Protein AF-A0A976CDZ9-F1 (afdb_monomer_lite)

Sequence (154 aa):
MIILRGMEKLQYKVSNEEAEAFLHYWNIIGYLLGVEELLLPQNRKEAFWLDKCIVERQFKTSEEGKILMKNLMTCLKETMPKEIPDGFLASYLRFLLGNKIANMIKVPSSNWTTNLMTPLPLISWWQDITQNISPETMKKLIEEEVQSLGINHL

pLDDT: mean 81.03, std 17.08, range [34.88, 97.88]

Foldseek 3Di:
DLVVVLCVLVVHDADLVRVQVVLVVVLVVCVVVPNDNVLRDPHPVSVVVSVVVCCVPPQAADPVLLVVVVVVVVVVVVLDDPPDDDQPVLVSCCSSVPPVSSVSNVRDDRPVPDDDDDPDPVVVSVVVVVVCVPVVVVVVVVVVVCVVVVPPDD

Radius of gyration: 18.76 Å; chains: 1; bounding box: 45×51×40 Å

Secondary structure (DSSP, 8-state):
-HHHHHHHHTT----HHHHHHHHHHHHHHHHHTT--GGGS-SSHHHHHHHHHHHHHHH----HHHHHHHHHHHHHHHHHS-TTSPTTHHHHHHHHHHHHHHHHHTTPPP--TTS------THHHHHHHHHHHS-HHHHHHHHHHHHHHTT----

Structure (mmCIF, N/CA/C/O backbone):
data_AF-A0A976CDZ9-F1
#
_entry.id   AF-A0A976CDZ9-F1
#
loop_
_atom_site.group_PDB
_atom_site.id
_atom_site.type_symbol
_atom_site.label_atom_id
_atom_site.label_alt_id
_atom_site.label_comp_id
_atom_site.label_asym_id
_atom_site.label_entity_id
_atom_site.label_seq_id
_atom_site.pdbx_PDB_ins_code
_atom_site.Cartn_x
_atom_site.Cartn_y
_atom_site.Cartn_z
_atom_site.occupancy
_atom_site.B_iso_or_equiv
_atom_site.auth_seq_id
_atom_site.auth_comp_id
_atom_site.auth_asym_id
_atom_site.auth_atom_id
_atom_site.pdbx_PDB_model_num
ATOM 1 N N . MET A 1 1 ? -6.340 -2.395 7.349 1.00 75.69 1 MET A N 1
ATOM 2 C CA . MET A 1 1 ? -5.513 -1.331 6.742 1.00 75.69 1 MET A CA 1
ATOM 3 C C . MET A 1 1 ? -4.260 -1.927 6.106 1.00 75.69 1 MET A C 1
ATOM 5 O O . MET A 1 1 ? -3.689 -2.851 6.682 1.00 75.69 1 MET A O 1
ATOM 9 N N . ILE A 1 2 ? -3.850 -1.437 4.932 1.00 83.50 2 ILE A N 1
ATOM 10 C CA . ILE A 1 2 ? -2.745 -2.013 4.143 1.00 83.50 2 ILE A CA 1
ATOM 11 C C . ILE A 1 2 ? -1.375 -1.912 4.837 1.00 83.50 2 ILE A C 1
ATOM 13 O O . ILE A 1 2 ? -0.607 -2.869 4.788 1.00 83.50 2 ILE A O 1
ATOM 17 N N . ILE A 1 3 ? -1.109 -0.809 5.545 1.00 87.19 3 ILE A N 1
ATOM 18 C CA . ILE A 1 3 ? 0.177 -0.550 6.214 1.00 87.19 3 ILE A CA 1
ATOM 19 C C . ILE A 1 3 ? 0.391 -1.517 7.382 1.00 87.19 3 ILE A C 1
ATOM 21 O O . ILE A 1 3 ? 1.381 -2.240 7.394 1.00 87.19 3 ILE A O 1
ATOM 25 N N . LEU A 1 4 ? -0.579 -1.619 8.299 1.00 87.50 4 LEU A N 1
ATOM 26 C CA . LEU A 1 4 ? -0.512 -2.544 9.440 1.00 87.50 4 LEU A CA 1
ATOM 27 C C . LEU A 1 4 ? -0.313 -4.002 8.991 1.00 87.50 4 LEU A C 1
ATOM 29 O O . LEU A 1 4 ? 0.519 -4.716 9.536 1.00 87.50 4 LEU A O 1
ATOM 33 N N . ARG A 1 5 ? -0.999 -4.425 7.920 1.00 85.38 5 ARG A N 1
ATOM 34 C CA . ARG A 1 5 ? -0.806 -5.760 7.323 1.00 85.38 5 ARG A CA 1
ATOM 35 C C . ARG A 1 5 ? 0.587 -5.936 6.713 1.00 85.38 5 ARG A C 1
ATOM 37 O O . ARG A 1 5 ? 1.121 -7.042 6.707 1.00 85.38 5 ARG A O 1
ATOM 44 N N . GLY A 1 6 ? 1.158 -4.871 6.151 1.00 86.50 6 GLY A N 1
ATOM 45 C CA . GLY A 1 6 ? 2.536 -4.852 5.666 1.00 86.50 6 GLY A CA 1
ATOM 46 C C . GLY A 1 6 ? 3.541 -5.017 6.806 1.00 86.50 6 GLY A C 1
ATOM 47 O O . GLY A 1 6 ? 4.453 -5.829 6.692 1.00 86.50 6 GLY A O 1
ATOM 48 N N . MET A 1 7 ? 3.327 -4.322 7.924 1.00 88.38 7 MET A N 1
ATOM 49 C CA . MET A 1 7 ? 4.148 -4.453 9.132 1.00 88.38 7 MET A CA 1
ATOM 50 C C . MET A 1 7 ? 4.092 -5.874 9.704 1.00 88.38 7 MET A C 1
ATOM 52 O O . MET A 1 7 ? 5.138 -6.467 9.957 1.00 88.38 7 MET A O 1
ATOM 56 N N . GLU A 1 8 ? 2.897 -6.464 9.798 1.00 85.81 8 GLU A N 1
ATOM 57 C CA . GLU A 1 8 ? 2.713 -7.862 10.216 1.00 85.81 8 GLU A CA 1
ATOM 58 C C . GLU A 1 8 ? 3.441 -8.842 9.277 1.00 85.81 8 GLU A C 1
ATOM 60 O O . GLU A 1 8 ? 4.122 -9.758 9.739 1.00 85.81 8 GLU A O 1
ATOM 65 N N . LYS A 1 9 ? 3.360 -8.634 7.951 1.00 81.69 9 LYS A N 1
ATOM 66 C CA . LYS A 1 9 ? 4.116 -9.430 6.963 1.00 81.69 9 LYS A CA 1
ATOM 67 C C . LYS A 1 9 ? 5.628 -9.330 7.160 1.00 81.69 9 LYS A C 1
ATOM 69 O O . LYS A 1 9 ? 6.336 -10.296 6.896 1.00 81.69 9 LYS A O 1
ATOM 74 N N . LEU A 1 10 ? 6.111 -8.175 7.604 1.00 84.75 10 LEU A N 1
AT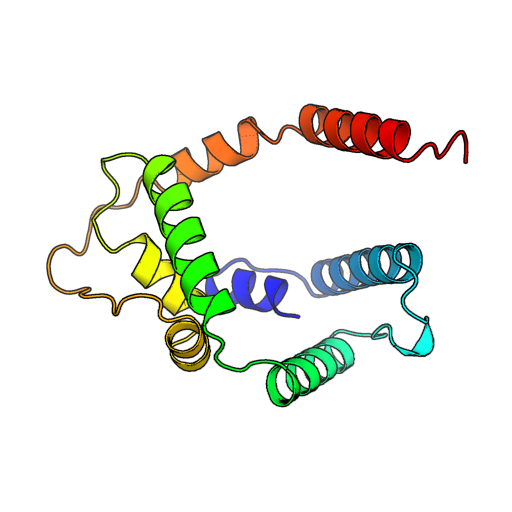OM 75 C CA . LEU A 1 10 ? 7.516 -7.922 7.918 1.00 84.75 10 LEU A CA 1
ATOM 76 C C . LEU A 1 10 ? 7.887 -8.335 9.355 1.00 84.75 10 LEU A C 1
ATOM 78 O O . LEU A 1 10 ? 8.987 -8.038 9.802 1.00 84.75 10 LEU A O 1
ATOM 82 N N . GLN A 1 11 ? 6.996 -9.049 10.054 1.00 85.69 11 GLN A N 1
ATOM 83 C CA . GLN A 1 11 ? 7.187 -9.566 11.414 1.00 85.69 11 GLN A CA 1
ATOM 84 C C . GLN A 1 11 ? 7.317 -8.490 12.505 1.00 85.69 11 GLN A C 1
ATOM 86 O O . GLN A 1 11 ? 7.719 -8.799 13.629 1.00 85.69 11 GLN A O 1
ATOM 91 N N . TYR A 1 12 ? 6.913 -7.249 12.223 1.00 86.69 12 TYR A N 1
ATOM 92 C CA . TYR A 1 12 ? 6.754 -6.237 13.262 1.00 86.69 12 TYR A CA 1
ATOM 93 C C . TYR A 1 12 ? 5.486 -6.520 14.067 1.00 86.69 12 TYR A C 1
ATOM 95 O O . TYR A 1 12 ? 4.412 -6.760 13.511 1.00 86.69 12 TYR A O 1
ATOM 103 N N . LYS A 1 13 ? 5.615 -6.486 15.393 1.00 85.88 13 LYS A N 1
ATOM 104 C CA . LYS A 1 13 ? 4.477 -6.570 16.308 1.00 85.88 13 LYS A CA 1
ATOM 105 C C . LYS A 1 13 ? 3.945 -5.162 16.533 1.00 85.88 13 LYS A C 1
ATOM 107 O O . LYS A 1 13 ? 4.713 -4.293 16.919 1.00 85.88 13 LYS A O 1
ATOM 112 N N . VAL A 1 14 ? 2.653 -4.976 16.297 1.00 87.06 14 VAL A N 1
ATOM 113 C CA . VAL A 1 14 ? 1.928 -3.737 16.591 1.00 87.06 14 VAL A CA 1
ATOM 114 C C . VAL A 1 14 ? 0.856 -4.084 17.614 1.00 87.06 14 VAL A C 1
ATOM 116 O O . VAL A 1 14 ? 0.105 -5.045 17.404 1.00 87.06 14 VAL A O 1
ATOM 119 N N . SER A 1 15 ? 0.813 -3.367 18.734 1.00 91.12 15 SER A N 1
ATOM 120 C CA . SER A 1 15 ? -0.222 -3.580 19.746 1.00 91.12 15 SER A CA 1
ATOM 121 C C . SER A 1 15 ? -1.595 -3.151 19.216 1.00 91.12 15 SER A C 1
ATOM 123 O O . SER A 1 15 ? -1.717 -2.468 18.195 1.00 91.12 15 SER A O 1
ATOM 125 N N . ASN A 1 16 ? -2.666 -3.559 19.898 1.00 90.25 16 ASN A N 1
ATOM 126 C CA . ASN A 1 16 ? -4.000 -3.109 19.507 1.00 90.25 16 ASN A CA 1
ATOM 127 C C . ASN A 1 16 ? -4.147 -1.596 19.699 1.00 90.25 16 ASN A C 1
ATOM 129 O O . ASN A 1 16 ? -4.729 -0.935 18.847 1.00 90.25 16 ASN A O 1
ATOM 133 N N . GLU A 1 17 ? -3.571 -1.055 20.768 1.00 92.31 17 GLU A N 1
ATOM 134 C CA . GLU A 1 17 ? -3.568 0.372 21.085 1.00 92.31 17 GLU A CA 1
ATOM 135 C C . GLU A 1 17 ? -2.825 1.174 20.009 1.00 92.31 17 GLU A C 1
ATOM 137 O O . GLU A 1 17 ? -3.354 2.165 19.513 1.00 92.31 17 GLU A O 1
ATOM 142 N N . GLU A 1 18 ? -1.644 0.714 19.582 1.00 92.06 18 GLU A N 1
ATOM 143 C CA . GLU A 1 18 ? -0.879 1.340 18.496 1.00 92.06 18 GLU A CA 1
ATOM 144 C C . GLU A 1 18 ? -1.643 1.307 17.168 1.00 92.06 18 GLU A C 1
ATOM 146 O O . GLU A 1 18 ? -1.675 2.294 16.433 1.00 92.06 18 GLU A O 1
ATOM 151 N N . ALA A 1 19 ? -2.293 0.183 16.860 1.00 91.38 19 ALA A N 1
ATOM 152 C CA . ALA A 1 19 ? -3.069 0.035 15.636 1.00 91.38 19 ALA A CA 1
ATOM 153 C C . ALA A 1 19 ? -4.312 0.944 15.605 1.00 91.38 19 ALA A C 1
ATOM 155 O O . ALA A 1 19 ? -4.627 1.497 14.548 1.00 91.38 19 ALA A O 1
ATOM 156 N N . GLU A 1 20 ? -5.015 1.100 16.732 1.00 91.88 20 GLU A N 1
ATOM 157 C CA . GLU A 1 20 ? -6.156 2.021 16.850 1.00 91.88 20 GLU A CA 1
ATOM 158 C C . GLU A 1 20 ? -5.698 3.488 16.828 1.00 91.88 20 GLU A C 1
ATOM 160 O O . GLU A 1 20 ? -6.296 4.303 16.126 1.00 91.88 20 GLU A O 1
ATOM 165 N N . ALA A 1 21 ? -4.592 3.827 17.500 1.00 93.25 21 ALA A N 1
ATOM 166 C CA . ALA A 1 21 ? -4.010 5.170 17.442 1.00 93.25 21 ALA A CA 1
ATOM 167 C C . ALA A 1 21 ? -3.582 5.545 16.013 1.00 93.25 21 ALA A C 1
ATOM 169 O O . ALA A 1 21 ? -3.855 6.653 15.548 1.00 93.25 21 ALA A O 1
ATOM 170 N N . PHE A 1 22 ? -2.973 4.605 15.284 1.00 93.31 22 PHE A N 1
ATOM 171 C CA . PHE A 1 22 ? -2.608 4.789 13.880 1.00 93.31 22 PHE A CA 1
ATOM 172 C C . PHE A 1 22 ? -3.835 5.009 12.988 1.00 93.31 22 PHE A C 1
ATOM 174 O O . PHE A 1 22 ? -3.814 5.875 12.114 1.00 93.31 22 PHE A O 1
ATOM 181 N N . LEU A 1 23 ? -4.916 4.252 13.209 1.00 94.56 23 LEU A N 1
ATOM 182 C CA . LEU A 1 23 ? -6.173 4.449 12.486 1.00 94.56 23 LEU A CA 1
ATOM 183 C C . LEU A 1 23 ? -6.764 5.834 12.765 1.00 94.56 23 LEU A C 1
ATOM 185 O O . LEU A 1 23 ? -7.119 6.542 11.825 1.00 94.56 23 LEU A O 1
ATOM 189 N N . HIS A 1 24 ? -6.826 6.231 14.037 1.00 94.69 24 HIS A N 1
ATOM 190 C CA . HIS A 1 24 ? -7.331 7.540 14.436 1.00 94.69 24 HIS A CA 1
ATOM 191 C C . HIS A 1 24 ? -6.534 8.670 13.775 1.00 94.69 24 HIS A C 1
ATOM 193 O O . HIS A 1 24 ? -7.125 9.566 13.178 1.00 94.69 24 HIS A O 1
ATOM 199 N N . TYR A 1 25 ? -5.202 8.582 13.788 1.00 95.62 25 TYR A N 1
ATOM 200 C CA . TYR A 1 25 ? -4.328 9.548 13.121 1.00 95.62 25 TYR A CA 1
ATOM 201 C C . TYR A 1 25 ? -4.660 9.704 11.627 1.00 95.62 25 TYR A C 1
ATOM 203 O O . TYR A 1 25 ? -4.813 10.821 11.132 1.00 95.62 25 TYR A O 1
ATOM 211 N N . TRP A 1 26 ? -4.856 8.592 10.915 1.00 95.38 26 TRP A N 1
ATOM 212 C CA . TRP A 1 26 ? -5.243 8.634 9.503 1.00 95.38 26 TRP A CA 1
ATOM 213 C C . TRP A 1 26 ? -6.663 9.145 9.263 1.00 95.38 26 TRP A C 1
ATOM 215 O O . TRP A 1 26 ? -6.897 9.774 8.232 1.00 95.38 26 TRP A O 1
ATOM 225 N N . ASN A 1 27 ? -7.595 8.932 10.192 1.00 95.81 27 ASN A N 1
ATOM 226 C CA . ASN A 1 27 ? -8.925 9.533 10.104 1.00 95.81 27 ASN A CA 1
ATOM 227 C C . ASN A 1 27 ? -8.854 11.058 10.214 1.00 95.81 27 ASN A C 1
ATOM 229 O O . ASN A 1 27 ? -9.521 11.744 9.445 1.00 95.81 27 ASN A O 1
ATOM 233 N N . ILE A 1 28 ? -8.007 11.592 11.101 1.00 97.00 28 ILE A N 1
ATOM 234 C CA . ILE A 1 28 ? -7.781 13.040 11.193 1.00 97.00 28 ILE A CA 1
ATOM 235 C C . ILE A 1 28 ? -7.200 13.579 9.884 1.00 97.00 28 ILE A C 1
ATOM 237 O O . ILE A 1 28 ? -7.714 14.560 9.354 1.00 97.00 28 ILE A O 1
ATOM 241 N N . ILE A 1 29 ? -6.189 12.915 9.312 1.00 97.00 29 ILE A N 1
ATOM 242 C CA . ILE A 1 29 ? -5.651 13.301 7.996 1.00 97.00 29 ILE A CA 1
ATOM 243 C C . ILE A 1 29 ? -6.753 13.264 6.928 1.00 97.00 29 ILE A C 1
ATOM 245 O O . ILE A 1 29 ? -6.882 14.205 6.152 1.00 97.00 29 ILE A O 1
ATOM 249 N N . GLY A 1 30 ? -7.568 12.208 6.895 1.00 96.06 30 GLY A N 1
ATOM 250 C CA . GLY A 1 30 ? -8.678 12.084 5.950 1.00 96.06 30 GLY A CA 1
ATOM 251 C C . GLY A 1 30 ? -9.685 13.227 6.075 1.00 96.06 30 GLY A C 1
ATOM 252 O O . GLY A 1 30 ? -10.046 13.833 5.069 1.00 96.06 30 GLY A O 1
ATOM 253 N N . TYR A 1 31 ? -10.074 13.568 7.303 1.00 97.44 31 TYR A N 1
ATOM 254 C CA . TYR A 1 31 ? -10.949 14.704 7.585 1.00 97.44 31 TYR A CA 1
ATOM 255 C C . TYR A 1 31 ? -10.346 16.027 7.087 1.00 97.44 31 TYR A C 1
ATOM 257 O O . TYR A 1 31 ? -11.020 16.793 6.402 1.00 97.44 31 TYR A O 1
ATOM 265 N N . LEU A 1 32 ? -9.057 16.269 7.355 1.00 97.75 32 LEU A N 1
ATOM 266 C CA . LEU A 1 32 ? -8.348 17.470 6.890 1.00 97.75 32 LEU A CA 1
ATOM 267 C C . LEU A 1 32 ? -8.240 17.546 5.358 1.00 97.75 32 LEU A C 1
ATOM 269 O O . LEU A 1 32 ? -8.255 18.638 4.798 1.00 97.75 32 LEU A O 1
ATOM 273 N N . LEU A 1 33 ? -8.180 16.401 4.673 1.00 97.88 33 LEU A N 1
ATOM 274 C CA . LEU A 1 33 ? -8.219 16.309 3.209 1.00 97.88 33 LEU A CA 1
ATOM 275 C C . LEU A 1 33 ? -9.642 16.435 2.626 1.00 97.88 33 LEU A C 1
ATOM 277 O O . LEU A 1 33 ? -9.812 16.330 1.411 1.00 97.88 33 LEU A O 1
ATOM 281 N N . GLY A 1 34 ? -10.659 16.660 3.464 1.00 97.12 34 GLY A N 1
ATOM 282 C CA . GLY A 1 34 ? -12.047 16.866 3.045 1.00 97.12 34 GLY A CA 1
ATOM 283 C C . GLY A 1 34 ? -12.854 15.582 2.846 1.00 97.12 34 GLY A C 1
ATOM 284 O O . GLY A 1 34 ? -13.900 15.618 2.199 1.00 97.12 34 GLY A O 1
ATOM 285 N N . VAL A 1 35 ? -12.396 14.443 3.375 1.00 96.75 35 VAL A N 1
ATOM 286 C CA . VAL A 1 35 ? -13.209 13.219 3.401 1.00 96.75 35 VAL A CA 1
ATOM 287 C C . VAL A 1 35 ? -14.359 13.411 4.388 1.00 96.75 35 VAL A C 1
ATOM 289 O O . VAL A 1 35 ? -14.138 13.773 5.542 1.00 96.75 35 VAL A O 1
ATOM 292 N N . GLU A 1 36 ? -15.588 13.144 3.942 1.00 96.69 36 GLU A N 1
ATOM 293 C CA . GLU A 1 36 ? -16.768 13.192 4.807 1.00 96.69 36 GLU A CA 1
ATOM 294 C C . GLU A 1 36 ? -16.600 12.256 6.011 1.00 96.69 36 GLU A C 1
ATOM 296 O O . GLU A 1 36 ? -16.223 11.095 5.857 1.00 96.69 36 GLU A O 1
ATOM 301 N N . GLU A 1 37 ? -16.931 12.738 7.211 1.00 94.19 37 GLU A N 1
ATOM 302 C CA . GLU A 1 37 ? -16.742 11.991 8.463 1.00 94.19 37 GLU A CA 1
ATOM 303 C C . GLU A 1 37 ? -17.460 10.630 8.455 1.00 94.19 37 GLU A C 1
ATOM 305 O O . GLU A 1 37 ? -16.936 9.639 8.958 1.00 94.19 37 GLU A O 1
ATOM 310 N N . LEU A 1 38 ? -18.617 10.551 7.789 1.00 94.94 38 LEU A N 1
ATOM 311 C CA . LEU A 1 38 ? -19.389 9.316 7.602 1.00 94.94 38 LEU A CA 1
ATOM 312 C C . LEU A 1 38 ? -18.662 8.245 6.771 1.00 94.94 38 LEU A C 1
ATOM 314 O O . LEU A 1 38 ? -19.052 7.079 6.808 1.00 94.94 38 LEU A O 1
ATOM 318 N N . LEU A 1 39 ? -17.640 8.624 6.000 1.00 94.56 39 LEU A N 1
ATOM 319 C CA . LEU A 1 39 ? -16.816 7.708 5.209 1.00 94.56 39 LEU A CA 1
ATOM 320 C C . LEU A 1 39 ? -15.550 7.265 5.959 1.00 94.56 39 LEU A C 1
ATOM 322 O O . LEU A 1 39 ? -14.836 6.382 5.473 1.00 94.56 39 LEU A O 1
ATOM 326 N N . LEU A 1 40 ? -15.261 7.863 7.120 1.00 95.94 40 LEU A N 1
ATOM 327 C CA . LEU A 1 40 ? -14.102 7.518 7.934 1.00 95.94 40 LEU A CA 1
ATOM 328 C C . LEU A 1 40 ? -14.414 6.296 8.815 1.00 95.94 40 LEU A C 1
ATOM 330 O O . LEU A 1 40 ? -15.366 6.320 9.600 1.00 95.94 40 LEU A O 1
ATOM 334 N N . PRO A 1 41 ? -13.613 5.220 8.725 1.00 95.38 41 PRO A N 1
ATOM 335 C CA . PRO A 1 41 ? -13.858 4.005 9.488 1.00 95.38 41 PRO A CA 1
ATOM 336 C C . PRO A 1 41 ? -13.639 4.227 10.988 1.00 95.38 41 PRO A C 1
ATOM 338 O O . PRO A 1 41 ? -12.597 4.726 11.405 1.00 95.38 41 PRO A O 1
ATOM 341 N N . GLN A 1 42 ? -14.570 3.765 11.816 1.00 92.94 42 GLN A N 1
ATOM 342 C CA . GLN A 1 42 ? -14.558 3.987 13.267 1.00 92.94 42 GLN A CA 1
ATOM 343 C C . GLN A 1 42 ? -13.671 2.998 14.031 1.00 92.94 42 GLN A C 1
ATOM 345 O O . GLN A 1 42 ? -13.358 3.201 15.199 1.00 92.94 42 GLN A O 1
ATOM 350 N N . ASN A 1 43 ? -13.305 1.883 13.399 1.00 92.00 43 ASN A N 1
ATOM 351 C CA . ASN A 1 43 ? -12.475 0.843 14.000 1.00 92.00 43 ASN A CA 1
ATOM 352 C C . ASN A 1 43 ? -11.752 0.018 12.929 1.00 92.00 43 ASN A C 1
ATOM 354 O O . ASN A 1 43 ? -12.076 0.051 11.734 1.00 92.00 43 ASN A O 1
ATOM 358 N N . ARG A 1 44 ? -10.789 -0.802 13.363 1.00 89.12 44 ARG A N 1
ATOM 359 C CA . ARG A 1 44 ? -9.984 -1.653 12.467 1.00 89.12 44 ARG A CA 1
ATOM 360 C C . ARG A 1 44 ? -10.802 -2.607 11.599 1.00 89.12 44 ARG A C 1
ATOM 362 O O . ARG A 1 44 ? -10.389 -2.902 10.473 1.00 89.12 44 ARG A O 1
ATOM 369 N N . LYS A 1 45 ? -11.930 -3.116 12.103 1.00 91.06 45 LYS A N 1
ATOM 370 C CA . LYS A 1 45 ? -12.784 -4.052 11.358 1.00 91.06 45 LYS A CA 1
ATOM 371 C C . LYS A 1 45 ? -13.460 -3.340 10.192 1.00 91.06 45 LYS A C 1
ATOM 373 O O . LYS A 1 45 ? -13.435 -3.854 9.077 1.00 91.06 45 LYS A O 1
ATOM 378 N N . GLU A 1 46 ? -14.011 -2.158 10.428 1.00 93.88 46 GLU A N 1
ATOM 379 C CA . GLU A 1 46 ? -14.591 -1.326 9.376 1.00 93.88 46 GLU A CA 1
ATOM 380 C C . GLU A 1 46 ? -13.533 -0.910 8.349 1.00 93.88 46 GLU A C 1
ATOM 382 O O . GLU A 1 46 ? -13.725 -1.125 7.153 1.00 93.88 46 GLU A O 1
ATOM 387 N N . ALA A 1 47 ? -12.361 -0.460 8.807 1.00 93.38 47 ALA A N 1
ATOM 388 C CA . ALA A 1 47 ? -11.244 -0.111 7.931 1.00 93.38 47 ALA A CA 1
ATOM 389 C C . ALA A 1 47 ? -10.782 -1.292 7.055 1.00 93.38 47 ALA A C 1
ATOM 391 O O . ALA A 1 47 ? -10.343 -1.105 5.921 1.00 93.38 47 ALA A O 1
ATOM 392 N N . PHE A 1 48 ? -10.854 -2.526 7.568 1.00 91.38 48 PHE A N 1
ATOM 393 C CA . PHE A 1 48 ? -10.561 -3.730 6.789 1.00 91.38 48 PHE A CA 1
ATOM 394 C C . PHE A 1 48 ? -11.587 -3.961 5.676 1.00 91.38 48 PHE A C 1
ATOM 396 O O . PHE A 1 48 ? -11.197 -4.245 4.543 1.00 91.38 48 PHE A O 1
ATOM 403 N N . TRP A 1 49 ? -12.880 -3.845 5.975 1.00 93.56 49 TRP A N 1
ATOM 404 C CA . TRP A 1 49 ? -13.923 -4.031 4.965 1.00 93.56 49 TRP A CA 1
ATOM 405 C C . TRP A 1 49 ? -13.931 -2.906 3.933 1.00 93.56 49 TRP A C 1
ATOM 407 O O . TRP A 1 49 ? -14.076 -3.183 2.743 1.00 93.56 49 TRP A O 1
ATOM 417 N N . LEU A 1 50 ? -13.687 -1.668 4.360 1.00 93.81 50 LEU A N 1
ATOM 418 C CA . LEU A 1 50 ? -13.531 -0.526 3.466 1.00 93.81 50 LEU A CA 1
ATOM 419 C C . LEU A 1 50 ? -12.376 -0.748 2.474 1.00 93.81 50 LEU A C 1
ATOM 421 O O . LEU A 1 50 ? -12.583 -0.636 1.267 1.00 93.81 50 LEU A O 1
ATOM 425 N N . ASP A 1 51 ? -11.201 -1.165 2.963 1.00 92.44 51 ASP A N 1
ATOM 426 C CA . ASP A 1 51 ? -10.044 -1.546 2.132 1.00 92.44 51 ASP A CA 1
ATOM 427 C C . ASP A 1 51 ? -10.423 -2.621 1.099 1.00 92.44 51 ASP A C 1
ATOM 429 O O . ASP A 1 51 ? -10.147 -2.477 -0.092 1.00 92.44 51 ASP A O 1
ATOM 433 N N . LYS A 1 52 ? -11.135 -3.675 1.520 1.00 92.50 52 LYS A N 1
ATOM 434 C CA . LYS A 1 52 ? -11.595 -4.739 0.611 1.00 92.50 52 LYS A CA 1
ATOM 435 C C . LYS A 1 52 ? -12.517 -4.218 -0.485 1.00 92.50 52 LYS A C 1
ATOM 437 O O . LYS A 1 52 ? -12.263 -4.493 -1.658 1.00 92.50 52 LYS A O 1
ATOM 442 N N . CYS A 1 53 ? -13.525 -3.434 -0.120 1.00 95.25 53 CYS A N 1
ATOM 443 C CA . CYS A 1 53 ? -14.460 -2.837 -1.068 1.00 95.25 53 CYS A CA 1
ATOM 444 C C . CYS A 1 53 ? -13.752 -1.918 -2.075 1.00 95.25 53 CYS A C 1
ATOM 446 O O . CYS A 1 53 ? -14.066 -1.955 -3.267 1.00 95.25 53 CYS A O 1
ATOM 448 N N . ILE A 1 54 ? -12.789 -1.110 -1.621 1.00 94.12 54 ILE A N 1
ATOM 449 C CA . ILE A 1 54 ? -12.005 -0.225 -2.494 1.00 94.12 54 ILE A CA 1
ATOM 450 C C . ILE A 1 54 ? -11.160 -1.050 -3.464 1.00 94.12 54 ILE A C 1
ATOM 452 O O . ILE A 1 54 ? -11.227 -0.821 -4.673 1.00 94.12 54 ILE A O 1
ATOM 456 N N . VAL A 1 55 ? -10.411 -2.037 -2.962 1.00 92.50 55 VAL A N 1
ATOM 457 C CA . VAL A 1 55 ? -9.568 -2.908 -3.793 1.00 92.50 55 VAL A CA 1
ATOM 458 C C . VAL A 1 55 ? -10.403 -3.618 -4.855 1.00 92.50 55 VAL A C 1
ATOM 460 O O . VAL A 1 55 ? -10.022 -3.638 -6.022 1.00 92.50 55 VAL A O 1
ATOM 463 N N . GLU A 1 56 ? -11.553 -4.177 -4.485 1.00 94.00 56 GLU A N 1
ATOM 464 C CA . GLU A 1 56 ? -12.419 -4.896 -5.423 1.00 94.00 56 GLU A CA 1
ATOM 465 C C . GLU A 1 56 ? -12.990 -3.998 -6.522 1.00 94.00 56 GLU A C 1
ATOM 467 O O . GLU A 1 56 ? -13.072 -4.419 -7.677 1.00 94.00 56 GLU A O 1
ATOM 472 N N . ARG A 1 57 ? -13.358 -2.758 -6.189 1.00 96.12 57 ARG A N 1
ATOM 473 C CA . ARG A 1 57 ? -13.961 -1.825 -7.152 1.00 96.12 57 ARG A CA 1
ATOM 474 C C . ARG A 1 57 ? -12.923 -1.161 -8.054 1.00 96.12 57 ARG A C 1
ATOM 476 O O . ARG A 1 57 ? -13.173 -0.999 -9.251 1.00 96.12 57 ARG A O 1
ATOM 483 N N . GLN A 1 58 ? -11.787 -0.767 -7.480 1.00 95.56 58 GLN A N 1
ATOM 484 C CA . GLN A 1 58 ? -10.875 0.194 -8.103 1.00 95.56 58 GLN A CA 1
ATOM 485 C C . GLN A 1 58 ? -9.585 -0.426 -8.641 1.00 95.56 58 GLN A C 1
ATOM 487 O O . GLN A 1 58 ? -9.002 0.123 -9.574 1.00 95.56 58 GLN A O 1
ATOM 492 N N . PHE A 1 59 ? -9.117 -1.563 -8.114 1.00 94.94 59 PHE A N 1
ATOM 493 C CA . PHE A 1 59 ? -7.827 -2.103 -8.554 1.00 94.94 59 PHE A CA 1
ATOM 494 C C . PHE A 1 59 ? -7.980 -2.805 -9.900 1.00 94.94 59 PHE A C 1
ATOM 496 O O . PHE A 1 59 ? -8.524 -3.909 -10.000 1.00 94.94 59 PHE A O 1
ATOM 503 N N . LYS A 1 60 ? -7.477 -2.151 -10.946 1.00 95.19 60 LYS A N 1
ATOM 504 C CA . LYS A 1 60 ? -7.529 -2.617 -12.330 1.00 95.19 60 LYS A CA 1
ATOM 505 C C . LYS A 1 60 ? -6.207 -2.333 -13.026 1.00 95.19 60 LYS A C 1
ATOM 507 O O . LYS A 1 60 ? -5.444 -1.458 -12.633 1.00 95.19 60 LYS A O 1
ATOM 512 N N . THR A 1 61 ? -5.942 -3.096 -14.076 1.00 96.50 61 THR A N 1
ATOM 513 C CA . THR A 1 61 ? -4.807 -2.842 -14.958 1.00 96.50 61 THR A CA 1
ATOM 514 C C . THR A 1 61 ? -5.085 -1.618 -15.827 1.00 96.50 61 THR A C 1
ATOM 516 O O . THR A 1 61 ? -6.149 -1.527 -16.432 1.00 96.50 61 THR A O 1
ATOM 519 N N . SER A 1 62 ? -4.102 -0.728 -15.934 1.00 96.69 62 SER A N 1
ATOM 520 C CA . SER A 1 62 ? -4.080 0.403 -16.866 1.00 96.69 62 SER A CA 1
ATOM 521 C C . SER A 1 62 ? -2.707 0.503 -17.534 1.00 96.69 62 SER A C 1
ATOM 523 O O . SER A 1 62 ? -1.720 -0.021 -17.003 1.00 96.69 62 SER A O 1
ATOM 525 N N . GLU A 1 63 ? -2.623 1.124 -18.711 1.00 96.81 63 GLU A N 1
ATOM 526 C CA . GLU A 1 63 ? -1.327 1.330 -19.376 1.00 96.81 63 GLU A CA 1
ATOM 527 C C . GLU A 1 63 ? -0.499 2.384 -18.636 1.00 96.81 63 GLU A C 1
ATOM 529 O O . GLU A 1 63 ? 0.693 2.186 -18.395 1.00 96.81 63 GLU A O 1
ATOM 534 N N . GLU A 1 64 ? -1.151 3.439 -18.158 1.00 96.31 64 GLU A N 1
ATOM 535 C CA . GLU A 1 64 ? -0.555 4.507 -17.358 1.00 96.31 64 GLU A CA 1
ATOM 536 C C . GLU A 1 64 ? 0.048 3.944 -16.067 1.00 96.31 64 GLU A C 1
ATOM 538 O O . GLU A 1 64 ? 1.185 4.261 -15.718 1.00 96.31 64 GLU A O 1
ATOM 543 N N . GLY A 1 65 ? -0.667 3.033 -15.397 1.00 94.56 65 GLY A N 1
ATOM 544 C CA . GLY A 1 65 ? -0.191 2.378 -14.179 1.00 94.56 65 GLY A CA 1
ATOM 545 C C . GLY A 1 65 ? 1.049 1.513 -14.415 1.00 94.56 65 GLY A C 1
ATOM 546 O O . GLY A 1 65 ? 1.960 1.504 -13.588 1.00 94.56 65 GLY A O 1
ATOM 547 N N . LYS A 1 66 ? 1.137 0.828 -15.564 1.00 96.25 66 LYS A N 1
ATOM 548 C CA . LYS A 1 66 ? 2.332 0.049 -15.943 1.00 96.25 66 LYS A CA 1
ATOM 549 C C . LYS A 1 66 ? 3.527 0.956 -16.226 1.00 96.25 66 LYS A C 1
ATOM 551 O O . LYS A 1 66 ? 4.642 0.633 -15.818 1.00 96.25 66 LYS A O 1
ATOM 556 N N . ILE A 1 67 ? 3.305 2.070 -16.926 1.00 96.44 67 ILE A N 1
ATOM 557 C CA . ILE A 1 67 ? 4.357 3.044 -17.247 1.00 96.44 67 ILE A CA 1
ATOM 558 C C . ILE A 1 67 ? 4.880 3.692 -15.963 1.00 96.44 67 ILE A C 1
ATOM 560 O O . ILE A 1 67 ? 6.091 3.705 -15.739 1.00 96.44 67 ILE A O 1
ATOM 564 N N . LEU A 1 68 ? 3.979 4.152 -15.090 1.00 96.19 68 LEU A N 1
ATOM 565 C CA . LEU A 1 68 ? 4.343 4.728 -13.798 1.00 96.19 68 LEU A CA 1
ATOM 566 C C . LEU A 1 68 ? 5.135 3.729 -12.953 1.00 96.19 68 LEU A C 1
ATOM 568 O O . LEU A 1 68 ? 6.196 4.073 -12.437 1.00 96.19 68 LEU A O 1
ATOM 572 N N . MET A 1 69 ? 4.669 2.480 -12.865 1.00 96.00 69 MET A N 1
ATOM 573 C CA . MET A 1 69 ? 5.365 1.454 -12.093 1.00 96.00 69 MET A CA 1
ATOM 574 C C . MET A 1 69 ? 6.764 1.168 -12.643 1.00 96.00 69 MET A C 1
ATOM 576 O O . MET A 1 69 ? 7.717 1.051 -11.873 1.00 96.00 69 MET A O 1
ATOM 580 N N . LYS A 1 70 ? 6.918 1.098 -13.971 1.00 94.56 70 LYS A N 1
ATOM 581 C CA . LYS A 1 70 ? 8.230 0.937 -14.610 1.00 94.56 70 LYS A CA 1
ATOM 582 C C . LYS A 1 70 ? 9.178 2.073 -14.214 1.00 94.56 70 LYS A C 1
ATOM 584 O O . LYS A 1 70 ? 10.300 1.793 -13.805 1.00 94.56 70 LYS A O 1
ATOM 589 N N . ASN A 1 71 ? 8.725 3.323 -14.300 1.00 95.38 71 ASN A N 1
ATOM 590 C CA . ASN A 1 71 ? 9.544 4.493 -13.971 1.00 95.38 71 ASN A CA 1
ATOM 591 C C . ASN A 1 71 ? 9.899 4.544 -12.479 1.00 95.38 71 ASN A C 1
ATOM 593 O O . ASN A 1 71 ? 11.054 4.792 -12.136 1.00 95.38 71 ASN A O 1
ATOM 597 N N . LEU A 1 72 ? 8.943 4.232 -11.600 1.00 94.81 72 LEU A N 1
ATOM 598 C CA . LEU A 1 72 ? 9.180 4.156 -10.159 1.00 94.81 72 LEU A CA 1
ATOM 599 C C . LEU A 1 72 ? 10.219 3.081 -9.820 1.00 94.81 72 LEU A C 1
ATOM 601 O O . LEU A 1 72 ? 11.121 3.323 -9.025 1.00 94.81 72 LEU A O 1
ATOM 605 N N . MET A 1 73 ? 10.134 1.907 -10.452 1.00 92.69 73 MET A N 1
ATOM 606 C CA . MET A 1 73 ? 11.133 0.855 -10.263 1.00 92.69 73 MET A CA 1
ATOM 607 C C . MET A 1 73 ? 12.520 1.268 -10.761 1.00 92.69 73 MET A C 1
ATOM 609 O O . MET A 1 73 ? 13.503 0.889 -10.132 1.00 92.69 73 MET A O 1
ATOM 613 N N . THR A 1 74 ? 12.619 2.014 -11.863 1.00 91.62 74 THR A N 1
ATOM 614 C CA . THR A 1 74 ? 13.901 2.556 -12.345 1.00 91.62 74 THR A CA 1
ATOM 615 C C . THR A 1 74 ? 14.497 3.527 -11.326 1.00 91.62 74 THR A C 1
ATOM 617 O O . THR A 1 74 ? 15.621 3.310 -10.887 1.00 91.62 74 THR A O 1
ATOM 620 N N . CYS A 1 75 ? 13.717 4.506 -10.861 1.00 91.94 75 CYS A N 1
ATOM 621 C CA . CYS A 1 75 ? 14.151 5.478 -9.850 1.00 91.94 75 CYS A CA 1
ATOM 622 C C . CYS A 1 75 ? 14.587 4.799 -8.537 1.00 91.94 75 CYS A C 1
ATOM 624 O O . CYS A 1 75 ? 15.645 5.092 -7.979 1.00 91.94 75 CYS A O 1
ATOM 626 N N . LEU A 1 76 ? 13.822 3.809 -8.065 1.00 89.50 76 LEU A N 1
ATOM 627 C CA . LEU A 1 76 ? 14.191 3.047 -6.871 1.00 89.50 76 LEU A CA 1
ATOM 628 C C . LEU A 1 76 ? 15.479 2.238 -7.067 1.00 89.50 76 LEU A C 1
ATOM 630 O O . LEU A 1 76 ? 16.272 2.138 -6.142 1.00 89.50 76 LEU A O 1
ATOM 634 N N . LYS A 1 77 ? 15.722 1.671 -8.252 1.00 87.31 77 LYS A N 1
ATOM 635 C CA . LYS A 1 77 ? 16.979 0.955 -8.528 1.00 87.31 77 LYS A CA 1
ATOM 636 C C . LYS A 1 77 ? 18.185 1.886 -8.551 1.00 87.31 77 LYS A C 1
ATOM 638 O O . LYS A 1 77 ? 19.246 1.488 -8.094 1.00 87.31 77 LYS A O 1
ATOM 643 N N . GLU A 1 78 ? 18.024 3.099 -9.069 1.00 87.62 78 GLU A N 1
ATOM 644 C CA . GLU A 1 78 ? 19.097 4.101 -9.120 1.00 87.62 78 GLU A CA 1
ATOM 645 C C . GLU A 1 78 ? 19.500 4.603 -7.728 1.00 87.62 78 GLU A C 1
ATOM 647 O O . GLU A 1 78 ? 20.650 4.982 -7.523 1.00 87.62 78 GLU A O 1
ATOM 652 N N . THR A 1 79 ? 18.577 4.564 -6.762 1.00 87.31 79 THR A N 1
ATOM 653 C CA . THR A 1 79 ? 18.837 4.933 -5.359 1.00 87.31 79 THR A CA 1
ATOM 654 C C . THR A 1 79 ? 19.291 3.761 -4.484 1.00 87.31 79 THR A C 1
ATOM 656 O O . THR A 1 79 ? 19.717 3.973 -3.348 1.00 87.31 79 THR A O 1
ATOM 659 N N . MET A 1 80 ? 19.218 2.522 -4.982 1.00 83.50 80 MET A N 1
ATOM 660 C CA . MET A 1 80 ? 19.665 1.342 -4.243 1.00 83.50 80 MET A CA 1
ATOM 661 C C . MET A 1 80 ? 21.190 1.162 -4.321 1.00 83.50 80 MET A C 1
ATOM 663 O O . MET A 1 80 ? 21.785 1.392 -5.377 1.00 83.50 80 MET A O 1
ATOM 667 N N . PRO A 1 81 ? 21.835 0.689 -3.236 1.00 84.75 81 PRO A N 1
ATOM 668 C CA . PRO A 1 81 ? 23.234 0.275 -3.274 1.00 84.75 81 PRO A CA 1
ATOM 669 C C . PRO A 1 81 ? 23.466 -0.811 -4.335 1.00 84.75 81 PRO A C 1
ATOM 671 O O . PRO A 1 81 ? 22.629 -1.700 -4.518 1.00 84.75 81 PRO A O 1
ATOM 674 N N . LYS A 1 82 ? 24.612 -0.764 -5.023 1.00 82.06 82 LYS A N 1
ATOM 675 C CA . LYS A 1 82 ? 24.939 -1.689 -6.129 1.00 82.06 82 LYS A CA 1
ATOM 676 C C . LYS A 1 82 ? 25.111 -3.140 -5.669 1.00 82.06 82 LYS A C 1
ATOM 678 O O . LYS A 1 82 ? 25.088 -4.051 -6.489 1.00 82.06 82 LYS A O 1
ATOM 683 N N . GLU A 1 83 ? 25.291 -3.352 -4.371 1.00 82.44 83 GLU A N 1
ATOM 684 C CA . GLU A 1 83 ? 25.425 -4.654 -3.722 1.00 82.44 83 GLU A CA 1
ATOM 685 C C . GLU A 1 83 ? 24.083 -5.397 -3.632 1.00 82.44 83 GLU A C 1
ATOM 687 O O . GLU A 1 83 ? 24.059 -6.604 -3.383 1.00 82.44 83 GLU A O 1
ATOM 692 N N . ILE A 1 84 ? 22.959 -4.693 -3.819 1.00 80.69 84 ILE A N 1
ATOM 693 C CA . ILE A 1 84 ? 21.631 -5.299 -3.805 1.00 80.69 84 ILE A CA 1
ATOM 694 C C . ILE A 1 84 ? 21.424 -6.105 -5.098 1.00 80.69 84 ILE A C 1
ATOM 696 O O . ILE A 1 84 ? 21.508 -5.538 -6.188 1.00 80.69 84 ILE A O 1
ATOM 700 N N . PRO A 1 85 ? 21.102 -7.411 -5.010 1.00 81.81 85 PRO A N 1
ATOM 701 C CA . PRO A 1 85 ? 20.952 -8.251 -6.190 1.00 81.81 85 PRO A CA 1
ATOM 702 C C . PRO A 1 85 ? 19.869 -7.768 -7.155 1.00 81.81 85 PRO A C 1
ATOM 704 O O . PRO A 1 85 ? 18.760 -7.385 -6.753 1.00 81.81 85 PRO A O 1
ATOM 707 N N . ASP A 1 86 ? 20.154 -7.916 -8.447 1.00 74.69 86 ASP A N 1
ATOM 708 C CA . ASP A 1 86 ? 19.175 -7.714 -9.505 1.00 74.69 86 ASP A CA 1
ATOM 709 C C . ASP A 1 86 ? 17.939 -8.593 -9.268 1.00 74.69 86 ASP A C 1
ATOM 711 O O . ASP A 1 86 ? 18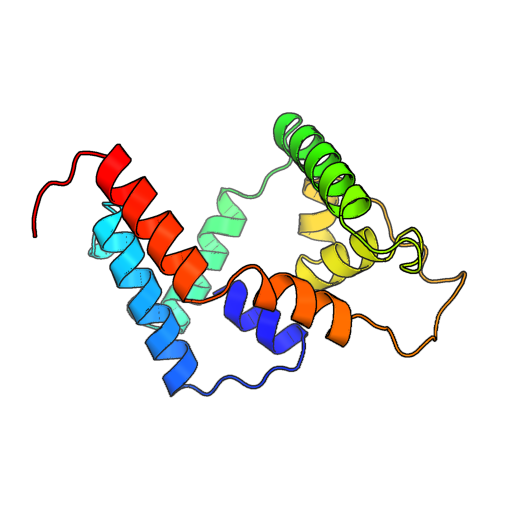.005 -9.816 -9.164 1.00 74.69 86 ASP A O 1
ATOM 715 N N . GLY A 1 87 ? 16.776 -7.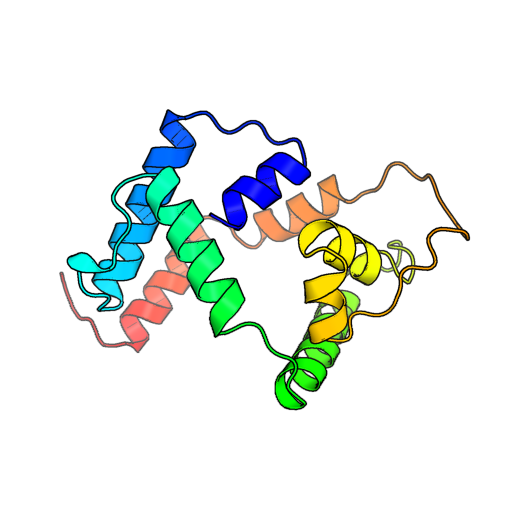950 -9.157 1.00 83.25 87 GLY A N 1
ATOM 716 C CA . GLY A 1 87 ? 15.502 -8.622 -8.888 1.00 83.25 87 GLY A CA 1
ATOM 717 C C . GLY A 1 87 ? 15.071 -8.639 -7.419 1.00 83.25 87 GLY A C 1
ATOM 718 O O . GLY A 1 87 ? 13.912 -8.982 -7.161 1.00 83.25 87 GLY A O 1
ATOM 719 N N . PHE A 1 88 ? 15.906 -8.187 -6.472 1.00 85.69 88 PHE A N 1
ATOM 720 C CA . PHE A 1 88 ? 15.496 -8.004 -5.072 1.00 85.69 88 PHE A CA 1
ATOM 721 C C . PHE A 1 88 ? 14.255 -7.108 -4.968 1.00 85.69 88 PHE A C 1
ATOM 723 O O . PHE A 1 88 ? 13.236 -7.528 -4.424 1.00 85.69 88 PHE A O 1
ATOM 730 N N . LEU A 1 89 ? 14.291 -5.920 -5.586 1.00 88.38 89 LEU A N 1
ATOM 731 C CA . LEU A 1 89 ? 13.176 -4.966 -5.570 1.00 88.38 89 LEU A CA 1
ATOM 732 C C . LEU A 1 89 ? 11.872 -5.585 -6.103 1.00 88.38 89 LEU A C 1
ATOM 734 O O . LEU A 1 89 ? 10.821 -5.459 -5.480 1.00 88.38 89 LEU A O 1
ATOM 738 N N . ALA A 1 90 ? 11.931 -6.293 -7.236 1.00 90.31 90 ALA A N 1
ATOM 739 C CA . ALA A 1 90 ? 10.758 -6.949 -7.817 1.00 90.31 90 ALA A CA 1
ATOM 740 C C . ALA A 1 90 ? 10.191 -8.034 -6.884 1.00 90.31 90 ALA A C 1
ATOM 742 O O . ALA A 1 90 ? 8.975 -8.148 -6.722 1.00 90.31 90 ALA A O 1
ATOM 743 N N . SER A 1 91 ? 11.075 -8.796 -6.238 1.00 88.50 91 SER A N 1
ATOM 744 C CA . SER A 1 91 ? 10.712 -9.836 -5.270 1.00 88.50 91 SER A CA 1
ATOM 745 C C . SER A 1 91 ? 10.062 -9.240 -4.024 1.00 88.50 91 SER A C 1
ATOM 747 O O . SER A 1 91 ? 9.000 -9.694 -3.600 1.00 88.50 91 SER A O 1
ATOM 749 N N . TYR A 1 92 ? 10.658 -8.181 -3.478 1.00 87.19 92 TYR A N 1
ATOM 750 C CA . TYR A 1 92 ? 10.166 -7.489 -2.292 1.00 87.19 92 TYR A CA 1
ATOM 751 C C . TYR A 1 92 ? 8.776 -6.885 -2.528 1.00 87.19 92 TYR A C 1
ATOM 753 O O . TYR A 1 92 ? 7.845 -7.111 -1.752 1.00 87.19 92 TYR A O 1
ATOM 761 N N . LEU A 1 93 ? 8.585 -6.216 -3.667 1.00 90.00 93 LEU A N 1
ATOM 762 C CA . LEU A 1 93 ? 7.282 -5.688 -4.071 1.00 90.00 93 LEU A CA 1
ATOM 763 C C . LEU A 1 93 ? 6.237 -6.799 -4.241 1.00 90.00 93 LEU A C 1
ATOM 765 O O . LEU A 1 93 ? 5.105 -6.654 -3.779 1.00 90.00 93 LEU A O 1
ATOM 769 N N . ARG A 1 94 ? 6.600 -7.933 -4.854 1.00 91.38 94 ARG A N 1
ATOM 770 C CA . ARG A 1 94 ? 5.699 -9.093 -4.986 1.00 91.38 94 ARG A CA 1
ATOM 771 C C . ARG A 1 94 ? 5.335 -9.715 -3.643 1.00 91.38 94 ARG A C 1
ATOM 773 O O . ARG A 1 94 ? 4.182 -10.107 -3.465 1.00 91.38 94 ARG A O 1
ATOM 780 N N . PHE A 1 95 ? 6.269 -9.776 -2.700 1.00 88.62 95 PHE A N 1
ATOM 781 C CA . PHE A 1 95 ? 6.013 -10.244 -1.340 1.00 88.62 95 PHE A CA 1
ATOM 782 C C . PHE A 1 95 ? 5.002 -9.341 -0.607 1.00 88.62 95 PHE A C 1
ATOM 784 O O . PHE A 1 95 ? 4.012 -9.828 -0.040 1.00 88.62 95 PHE A O 1
ATOM 791 N N . LEU A 1 96 ? 5.188 -8.019 -0.682 1.00 88.75 96 LEU A N 1
ATOM 792 C CA . LEU A 1 96 ? 4.307 -7.044 -0.034 1.00 88.75 96 LEU A CA 1
ATOM 793 C C . LEU A 1 96 ? 2.916 -6.997 -0.681 1.00 88.75 96 LEU A C 1
ATOM 795 O O . LEU A 1 96 ? 1.908 -7.197 0.004 1.00 88.75 96 LEU A O 1
ATOM 799 N N . LEU A 1 97 ? 2.856 -6.811 -2.000 1.00 89.88 97 LEU A N 1
ATOM 800 C CA . LEU A 1 97 ? 1.610 -6.609 -2.750 1.00 89.88 97 LEU A CA 1
ATOM 801 C C . LEU A 1 97 ? 0.855 -7.917 -3.033 1.00 89.88 97 LEU A C 1
ATOM 803 O O . LEU A 1 97 ? -0.365 -7.922 -3.194 1.00 89.88 97 LEU A O 1
ATOM 807 N N . GLY A 1 98 ? 1.568 -9.041 -3.092 1.00 89.50 98 GLY A N 1
ATOM 808 C CA . GLY A 1 98 ? 1.046 -10.309 -3.592 1.00 89.50 98 GLY A CA 1
ATOM 809 C C . GLY A 1 98 ? 0.964 -10.359 -5.122 1.00 89.50 98 GLY A C 1
ATOM 810 O O . GLY A 1 98 ? 0.924 -9.342 -5.817 1.00 89.50 98 GLY A O 1
ATOM 811 N N . ASN A 1 99 ? 0.900 -11.577 -5.666 1.00 90.69 99 ASN A N 1
ATOM 812 C CA . ASN A 1 99 ? 0.983 -11.806 -7.112 1.00 90.69 99 ASN A CA 1
ATOM 813 C C . ASN A 1 99 ? -0.153 -11.158 -7.912 1.00 90.69 99 ASN A C 1
ATOM 815 O O . ASN A 1 99 ? 0.095 -10.667 -9.008 1.00 90.69 99 ASN A O 1
ATOM 819 N N . LYS A 1 100 ? -1.380 -11.116 -7.374 1.00 92.25 100 LYS A N 1
ATOM 820 C CA . LYS A 1 100 ? -2.534 -10.526 -8.072 1.00 92.25 100 LYS A CA 1
ATOM 821 C C . LYS A 1 100 ? -2.286 -9.053 -8.409 1.00 92.25 100 LYS A C 1
ATOM 823 O O . LYS A 1 100 ? -2.358 -8.681 -9.575 1.00 92.25 100 LYS A O 1
ATOM 828 N N . ILE A 1 101 ? -1.953 -8.243 -7.402 1.00 92.81 101 ILE A N 1
ATOM 829 C CA . ILE A 1 101 ? -1.722 -6.801 -7.568 1.00 92.81 101 ILE A CA 1
ATOM 830 C C . ILE A 1 101 ? -0.423 -6.568 -8.340 1.00 92.81 101 ILE A C 1
ATOM 832 O O . ILE A 1 101 ? -0.417 -5.810 -9.302 1.00 92.81 101 ILE A O 1
ATOM 836 N N . ALA A 1 102 ? 0.655 -7.283 -8.004 1.00 94.12 102 ALA A N 1
ATOM 837 C CA . ALA A 1 102 ? 1.933 -7.146 -8.703 1.00 94.12 102 ALA A CA 1
ATOM 838 C C . ALA A 1 102 ? 1.821 -7.423 -10.215 1.00 94.12 102 ALA A C 1
ATOM 840 O O . ALA A 1 102 ? 2.454 -6.741 -11.020 1.00 94.12 102 ALA A O 1
ATOM 841 N N . ASN A 1 103 ? 0.980 -8.380 -10.618 1.00 95.00 103 ASN A N 1
ATOM 842 C CA . ASN A 1 103 ? 0.712 -8.649 -12.028 1.00 95.00 103 ASN A CA 1
ATOM 843 C C . ASN A 1 103 ? -0.116 -7.532 -12.689 1.00 95.00 103 ASN A C 1
ATOM 845 O O . ASN A 1 103 ? 0.141 -7.218 -13.851 1.00 95.00 103 ASN A O 1
ATOM 849 N N . MET A 1 104 ? -1.055 -6.896 -11.970 1.00 95.19 104 MET A N 1
ATOM 850 C CA . MET A 1 104 ? -1.865 -5.789 -12.509 1.00 95.19 104 MET A CA 1
ATOM 851 C C . MET A 1 104 ? -1.006 -4.609 -12.976 1.00 95.19 104 MET A C 1
ATOM 853 O O . MET A 1 104 ? -1.295 -4.039 -14.027 1.00 95.19 104 MET A O 1
ATOM 857 N N . ILE A 1 105 ? 0.058 -4.294 -12.232 1.00 95.06 105 ILE A N 1
ATOM 858 C CA . ILE A 1 105 ? 1.018 -3.209 -12.514 1.00 95.06 105 ILE A CA 1
ATOM 859 C C . ILE A 1 105 ? 2.315 -3.705 -13.182 1.00 95.06 105 ILE A C 1
ATOM 861 O O . ILE A 1 105 ? 3.309 -2.986 -13.225 1.00 95.06 105 ILE A O 1
ATOM 865 N N . LYS A 1 106 ? 2.318 -4.937 -13.717 1.00 95.06 106 LYS A N 1
ATOM 866 C CA . LYS A 1 106 ? 3.452 -5.557 -14.430 1.00 95.06 106 LYS A CA 1
ATOM 867 C C . LYS A 1 106 ? 4.801 -5.492 -13.692 1.00 95.06 106 LYS A C 1
ATOM 869 O O . LYS A 1 106 ? 5.849 -5.347 -14.322 1.00 95.06 106 LYS A O 1
ATOM 874 N N . VAL A 1 107 ? 4.809 -5.691 -12.374 1.00 92.94 107 VAL A N 1
ATOM 875 C CA . VAL A 1 107 ? 6.072 -5.956 -11.664 1.00 92.94 107 VAL A CA 1
ATOM 876 C C . VAL A 1 107 ? 6.711 -7.210 -12.280 1.00 92.94 107 VAL A C 1
ATOM 878 O O . VAL A 1 107 ? 6.007 -8.207 -12.446 1.00 92.94 107 VAL A O 1
ATOM 881 N N . PRO A 1 108 ? 8.004 -7.223 -12.638 1.00 89.19 108 PRO A N 1
ATOM 882 C CA . PRO A 1 108 ? 8.665 -8.407 -13.192 1.00 89.19 108 PRO A CA 1
ATOM 883 C C . PRO A 1 108 ? 8.550 -9.622 -12.264 1.00 89.19 108 PRO A C 1
ATOM 885 O O . PRO A 1 108 ? 8.541 -9.467 -11.043 1.00 89.19 108 PRO A O 1
ATOM 888 N N . SER A 1 109 ? 8.434 -10.833 -12.812 1.00 78.56 109 SER A N 1
ATOM 889 C CA . SER A 1 109 ? 8.497 -12.067 -12.017 1.00 78.56 109 SER A CA 1
ATOM 890 C C . SER A 1 109 ? 9.873 -12.211 -11.364 1.00 78.56 109 SER A C 1
ATOM 892 O O . SER A 1 109 ? 10.895 -11.966 -12.000 1.00 78.56 109 SER A O 1
ATOM 894 N N . SER A 1 110 ? 9.904 -12.598 -10.091 1.00 65.25 110 SER A N 1
ATOM 895 C CA . SER A 1 110 ? 11.144 -12.799 -9.343 1.00 65.25 110 SER A CA 1
ATOM 896 C C . SER A 1 110 ? 11.746 -14.175 -9.633 1.00 65.25 110 SER A C 1
ATOM 898 O O . SER A 1 110 ? 11.174 -15.192 -9.236 1.00 65.25 110 SER A O 1
ATOM 900 N N . ASN A 1 111 ? 12.919 -14.213 -10.265 1.00 58.06 111 ASN A N 1
ATOM 901 C CA . ASN A 1 111 ? 13.741 -15.420 -10.371 1.00 58.06 111 ASN A CA 1
ATOM 902 C C . ASN A 1 111 ? 14.581 -15.554 -9.092 1.00 58.06 111 ASN A C 1
ATOM 904 O O . ASN A 1 111 ? 15.745 -15.181 -9.047 1.00 58.06 111 ASN A O 1
ATOM 908 N N . TRP A 1 112 ? 13.956 -16.045 -8.024 1.00 57.41 112 TRP A N 1
ATOM 909 C CA . TRP A 1 112 ? 14.548 -16.238 -6.692 1.00 57.41 112 TRP A CA 1
ATOM 910 C C . TRP A 1 112 ? 15.692 -17.273 -6.641 1.00 57.41 112 TRP A C 1
ATOM 912 O O . TRP A 1 112 ? 16.284 -17.479 -5.586 1.00 57.41 112 TRP A O 1
ATOM 922 N N . THR A 1 113 ? 16.012 -17.935 -7.756 1.00 47.03 113 THR A N 1
ATOM 923 C CA . THR A 1 113 ? 16.824 -19.159 -7.779 1.00 47.03 113 THR A CA 1
ATOM 924 C C . THR A 1 113 ? 18.310 -18.982 -8.074 1.00 47.03 113 THR A C 1
ATOM 926 O O . THR A 1 113 ? 18.993 -19.995 -8.148 1.00 47.03 113 THR A O 1
ATOM 929 N N . THR A 1 114 ? 18.855 -17.769 -8.211 1.00 47.09 114 THR A N 1
ATOM 930 C CA . THR A 1 114 ? 20.288 -17.650 -8.561 1.00 47.09 114 THR A CA 1
ATOM 931 C C . THR A 1 114 ? 21.198 -17.145 -7.446 1.00 47.09 114 THR A C 1
ATOM 933 O O . THR A 1 114 ? 22.398 -17.255 -7.628 1.00 47.09 114 THR A O 1
ATOM 936 N N . ASN A 1 115 ? 20.702 -16.641 -6.304 1.00 46.00 115 ASN A N 1
ATOM 937 C CA . ASN A 1 115 ? 21.586 -16.240 -5.188 1.00 46.00 115 ASN A CA 1
ATOM 938 C C . ASN A 1 115 ? 20.830 -15.967 -3.870 1.00 46.00 115 ASN A C 1
ATOM 940 O O . ASN A 1 115 ? 20.701 -14.821 -3.439 1.00 46.00 115 ASN A O 1
ATOM 944 N N . LEU A 1 116 ? 20.310 -17.004 -3.205 1.00 50.41 116 LEU A N 1
ATOM 945 C CA . LEU A 1 116 ? 19.849 -16.834 -1.822 1.00 50.41 116 LEU A CA 1
ATOM 946 C C . LEU A 1 116 ? 21.026 -16.954 -0.841 1.00 50.41 116 LEU A C 1
ATOM 948 O O . LEU A 1 116 ? 21.827 -17.877 -0.939 1.00 50.41 116 LEU A O 1
ATOM 952 N N . MET A 1 117 ? 20.994 -16.062 0.153 1.00 40.25 117 MET A N 1
ATOM 953 C CA . MET A 1 117 ? 21.800 -15.965 1.376 1.00 40.25 117 MET A CA 1
ATOM 954 C C . MET A 1 117 ? 23.126 -15.202 1.299 1.00 40.25 117 MET A C 1
ATOM 956 O O . MET A 1 117 ? 24.213 -15.761 1.380 1.00 40.25 117 MET A O 1
ATOM 960 N N . THR A 1 118 ? 23.002 -13.881 1.389 1.00 46.41 118 THR A N 1
ATOM 961 C CA . THR A 1 118 ? 23.789 -13.107 2.358 1.00 46.41 118 THR A CA 1
ATOM 962 C C . THR A 1 118 ? 22.830 -12.492 3.384 1.00 46.41 118 THR A C 1
ATOM 964 O O . THR A 1 118 ? 21.738 -12.060 3.000 1.00 46.41 118 THR A O 1
ATOM 967 N N . PRO A 1 119 ? 23.167 -12.458 4.690 1.00 47.16 119 PRO A N 1
ATOM 968 C CA . PRO A 1 119 ? 22.443 -11.618 5.638 1.00 47.16 119 PRO A CA 1
ATOM 969 C C . PRO A 1 119 ? 22.556 -10.174 5.139 1.00 47.16 119 PRO A C 1
ATOM 971 O O . PRO A 1 119 ? 23.650 -9.629 5.017 1.00 47.16 119 PRO A O 1
ATOM 974 N N . LEU A 1 120 ? 21.428 -9.614 4.711 1.00 54.12 120 LEU A N 1
ATOM 975 C CA . LEU A 1 120 ? 21.410 -8.393 3.918 1.00 54.12 120 LEU A CA 1
ATOM 976 C C . LEU A 1 120 ? 21.816 -7.153 4.742 1.00 54.12 120 LEU A C 1
ATOM 978 O O . LEU A 1 120 ? 21.325 -6.989 5.860 1.00 54.12 120 LEU A O 1
ATOM 982 N N . PRO A 1 121 ? 22.538 -6.188 4.139 1.00 53.53 121 PRO A N 1
ATOM 983 C CA . PRO A 1 121 ? 22.728 -4.832 4.666 1.00 53.53 121 PRO A CA 1
ATOM 984 C C . PRO A 1 121 ? 21.453 -3.963 4.539 1.00 53.53 121 PRO A C 1
ATOM 986 O O . PRO A 1 121 ? 21.516 -2.740 4.460 1.00 53.53 121 PRO A O 1
ATOM 989 N N . LEU A 1 122 ? 20.258 -4.572 4.509 1.00 56.88 122 LEU A N 1
ATOM 990 C CA . LEU A 1 122 ? 18.984 -3.840 4.435 1.00 56.88 122 LEU A CA 1
ATOM 991 C C . LEU A 1 122 ? 18.796 -2.927 5.639 1.00 56.88 122 LEU A C 1
ATOM 993 O O . LEU A 1 122 ? 18.247 -1.843 5.498 1.00 56.88 122 LEU A O 1
ATOM 997 N N . ILE A 1 123 ? 19.248 -3.370 6.812 1.00 55.97 123 ILE A N 1
ATOM 998 C CA . ILE A 1 123 ? 19.088 -2.636 8.067 1.00 55.97 123 ILE A CA 1
ATOM 999 C C . ILE A 1 123 ? 19.900 -1.332 8.036 1.00 55.97 123 ILE A C 1
ATOM 1001 O O . ILE A 1 123 ? 19.389 -0.310 8.481 1.00 55.97 123 ILE A O 1
ATOM 1005 N N . SER A 1 124 ? 21.103 -1.331 7.445 1.00 54.41 124 SER A N 1
ATOM 1006 C CA . SER A 1 124 ? 21.926 -0.118 7.321 1.00 54.41 124 SER A CA 1
ATOM 1007 C C . SER A 1 124 ? 21.402 0.842 6.246 1.00 54.41 124 SER A C 1
ATOM 1009 O O . SER A 1 124 ? 21.324 2.037 6.493 1.00 54.41 124 SER A O 1
ATOM 1011 N N . TRP A 1 125 ? 20.928 0.341 5.100 1.00 54.94 125 TRP A N 1
ATOM 1012 C CA . TRP A 1 125 ? 20.285 1.187 4.078 1.00 54.94 125 TRP A CA 1
ATOM 1013 C C . TRP A 1 125 ? 18.967 1.823 4.565 1.00 54.94 125 TRP A C 1
ATOM 1015 O O . TRP A 1 125 ? 18.706 2.995 4.298 1.00 54.94 125 TRP A O 1
ATOM 1025 N N . TRP A 1 126 ? 18.144 1.082 5.321 1.00 56.56 126 TRP A N 1
ATOM 1026 C CA . TRP A 1 126 ? 16.949 1.642 5.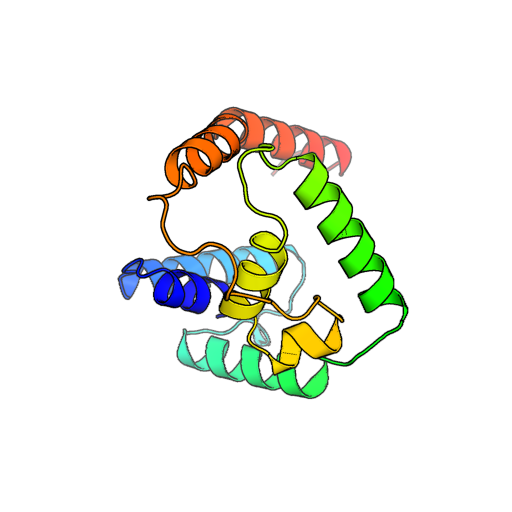966 1.00 56.56 126 TRP A CA 1
ATOM 1027 C C . TRP A 1 126 ? 17.314 2.722 6.996 1.00 56.56 126 TRP A C 1
ATOM 1029 O O . TRP A 1 126 ? 16.624 3.740 7.075 1.00 56.56 126 TRP A O 1
ATOM 1039 N N . GLN A 1 127 ? 18.405 2.540 7.749 1.00 56.66 127 GLN A N 1
ATOM 1040 C CA . GLN A 1 127 ? 18.927 3.575 8.645 1.00 56.66 127 GLN A CA 1
ATOM 1041 C C . GLN A 1 127 ? 19.328 4.837 7.872 1.00 56.66 127 GLN A C 1
ATOM 1043 O O . GLN A 1 127 ? 18.896 5.916 8.262 1.00 56.66 127 GLN A O 1
ATOM 1048 N N . ASP A 1 128 ? 20.024 4.720 6.742 1.00 60.28 128 ASP A N 1
ATOM 1049 C CA . ASP A 1 128 ? 20.426 5.880 5.931 1.00 60.28 128 ASP A CA 1
ATOM 1050 C C . ASP A 1 128 ? 19.227 6.639 5.323 1.00 60.28 128 ASP A C 1
ATOM 1052 O O . ASP A 1 128 ? 19.199 7.872 5.333 1.00 60.28 128 ASP A O 1
ATOM 1056 N N . ILE A 1 129 ? 18.183 5.932 4.862 1.00 58.00 129 ILE A N 1
ATOM 1057 C CA . ILE A 1 129 ? 16.930 6.570 4.405 1.00 58.00 129 ILE A CA 1
ATOM 1058 C C . ILE A 1 129 ? 16.246 7.318 5.553 1.00 58.00 129 ILE A C 1
ATOM 1060 O O . ILE A 1 129 ? 15.816 8.458 5.382 1.00 58.00 129 ILE A O 1
ATOM 1064 N N . THR A 1 130 ? 16.140 6.695 6.729 1.00 55.31 130 THR A N 1
ATOM 1065 C CA . THR A 1 130 ? 15.467 7.313 7.886 1.00 55.31 130 THR A CA 1
ATOM 1066 C C . THR A 1 130 ? 16.276 8.449 8.517 1.00 55.31 130 THR A C 1
ATOM 1068 O O . THR A 1 130 ? 15.678 9.391 9.023 1.00 55.31 130 THR A O 1
ATOM 1071 N N . GLN A 1 131 ? 17.610 8.425 8.434 1.00 55.75 131 GLN A N 1
ATOM 1072 C CA . GLN A 1 131 ? 18.488 9.511 8.895 1.00 55.75 131 GLN A CA 1
ATOM 1073 C C . GLN A 1 131 ? 18.351 10.771 8.025 1.00 55.75 131 GLN A C 1
ATOM 1075 O O . GLN A 1 131 ? 18.361 11.883 8.552 1.00 55.75 131 GLN A O 1
ATOM 1080 N N . ASN A 1 132 ? 18.149 10.619 6.710 1.00 50.97 132 ASN A N 1
ATOM 1081 C CA . ASN A 1 132 ? 17.846 11.751 5.824 1.00 50.97 132 ASN A CA 1
ATOM 1082 C C . ASN A 1 132 ? 16.421 12.304 6.015 1.00 50.97 132 ASN A C 1
ATOM 1084 O O . ASN A 1 132 ? 16.185 13.489 5.776 1.00 50.97 132 ASN A O 1
ATOM 1088 N N . ILE A 1 133 ? 15.486 11.487 6.508 1.00 53.69 133 ILE A N 1
ATOM 1089 C CA . ILE A 1 133 ? 14.144 11.908 6.944 1.00 53.69 133 ILE A CA 1
ATOM 1090 C C . ILE A 1 133 ? 14.168 12.151 8.465 1.00 53.69 133 ILE A C 1
ATOM 1092 O O . ILE A 1 133 ? 13.400 11.574 9.234 1.00 53.69 133 ILE A O 1
ATOM 1096 N N . SER A 1 134 ? 15.089 13.009 8.914 1.00 56.34 134 SER A N 1
ATOM 1097 C CA . SER A 1 134 ? 15.099 13.505 10.294 1.00 56.34 134 SER A CA 1
ATOM 1098 C C . SER A 1 134 ? 13.757 14.189 10.611 1.00 56.34 134 SER A C 1
ATOM 1100 O O . SER A 1 134 ? 13.200 14.854 9.728 1.00 56.34 134 SER A O 1
ATOM 1102 N N . PRO A 1 135 ? 13.237 14.096 11.853 1.00 58.22 135 PRO A N 1
ATOM 1103 C CA . PRO A 1 135 ? 12.052 14.843 12.279 1.00 58.22 135 PRO A CA 1
ATOM 1104 C C . PRO A 1 135 ? 12.148 16.336 11.949 1.00 58.22 135 PRO A C 1
ATOM 1106 O O . PRO A 1 135 ? 11.140 16.964 11.642 1.00 58.22 135 PRO A O 1
ATOM 1109 N N . GLU A 1 136 ? 13.362 16.891 11.946 1.00 63.75 136 GLU A N 1
ATOM 1110 C CA . GLU A 1 136 ? 13.609 18.287 11.585 1.00 63.75 136 GLU A CA 1
ATOM 1111 C C . GLU A 1 136 ? 13.501 18.547 10.080 1.00 63.75 136 GLU A C 1
ATOM 1113 O O . GLU A 1 136 ? 12.920 19.553 9.680 1.00 63.75 136 GLU A O 1
ATOM 1118 N N . THR A 1 137 ? 13.969 17.625 9.233 1.00 61.84 137 THR A N 1
ATOM 1119 C CA . THR A 1 137 ? 13.776 17.703 7.775 1.00 61.84 137 THR A CA 1
ATOM 1120 C C . THR A 1 137 ? 12.297 17.572 7.422 1.00 61.84 137 THR A C 1
ATOM 1122 O O . THR A 1 137 ? 11.799 18.317 6.586 1.00 61.84 137 THR A O 1
ATOM 1125 N N . MET A 1 138 ? 11.572 16.669 8.092 1.00 52.16 138 MET A N 1
ATOM 1126 C CA . MET A 1 138 ? 10.132 16.485 7.892 1.00 52.16 138 MET A CA 1
ATOM 1127 C C . MET A 1 138 ? 9.346 17.719 8.348 1.00 52.16 138 MET A C 1
ATOM 1129 O O . MET A 1 138 ? 8.475 18.186 7.622 1.00 52.16 138 MET A O 1
ATOM 1133 N N . LYS A 1 139 ? 9.697 18.293 9.506 1.00 65.25 139 LYS A N 1
ATOM 1134 C CA . LYS A 1 139 ? 9.111 19.545 9.995 1.00 65.25 139 LYS A CA 1
ATOM 1135 C C . LYS A 1 139 ? 9.358 20.692 9.016 1.00 65.25 139 LYS A C 1
ATOM 1137 O O . LYS A 1 139 ? 8.425 21.415 8.700 1.00 65.25 139 LYS A O 1
ATOM 1142 N N . LYS A 1 140 ? 10.574 20.799 8.478 1.00 71.00 140 LYS A N 1
ATOM 1143 C CA . LYS A 1 140 ? 10.941 21.830 7.505 1.00 71.00 140 LYS A CA 1
ATOM 1144 C C . LYS A 1 140 ? 10.207 21.675 6.170 1.00 71.00 140 LYS A C 1
ATOM 1146 O O . LYS A 1 140 ? 9.735 22.664 5.633 1.00 71.00 140 LYS A O 1
ATOM 1151 N N . LEU A 1 141 ? 10.050 20.446 5.673 1.00 66.06 141 LEU A N 1
ATOM 1152 C CA . LEU A 1 141 ? 9.267 20.160 4.465 1.00 66.06 141 LEU A CA 1
ATOM 1153 C C . LEU A 1 141 ? 7.780 20.477 4.666 1.00 66.06 141 LEU A C 1
ATOM 1155 O O . LEU A 1 141 ? 7.171 21.085 3.795 1.00 66.06 141 LEU A O 1
ATOM 1159 N N . ILE A 1 142 ? 7.215 20.127 5.826 1.00 68.75 142 ILE A N 1
ATOM 1160 C CA . ILE A 1 142 ? 5.829 20.465 6.177 1.00 68.75 142 ILE A CA 1
ATOM 1161 C C . ILE A 1 142 ? 5.667 21.985 6.318 1.00 68.75 142 ILE A C 1
ATOM 1163 O O . ILE A 1 142 ? 4.691 22.532 5.825 1.00 68.75 142 ILE A O 1
ATOM 1167 N N . GLU A 1 143 ? 6.612 22.687 6.946 1.00 73.56 143 GLU A N 1
ATOM 1168 C CA . GLU A 1 143 ? 6.588 24.151 7.078 1.00 73.56 143 GLU A CA 1
ATOM 1169 C C . GLU A 1 143 ? 6.707 24.858 5.718 1.00 73.56 143 GLU A C 1
ATOM 1171 O O . GLU A 1 143 ? 5.960 25.802 5.455 1.00 73.56 143 GLU A O 1
ATOM 1176 N N . GLU A 1 144 ? 7.585 24.378 4.833 1.00 74.81 144 GLU A N 1
ATOM 1177 C CA . GLU A 1 144 ? 7.737 24.884 3.462 1.00 74.81 144 GLU A CA 1
ATOM 1178 C C . GLU A 1 144 ? 6.478 24.612 2.617 1.00 74.81 144 GLU A C 1
ATOM 1180 O O . GLU A 1 144 ? 6.022 25.490 1.879 1.00 74.81 144 GLU A O 1
ATOM 1185 N N . GLU A 1 145 ? 5.859 23.438 2.761 1.00 63.91 145 GLU A N 1
ATOM 1186 C CA . GLU A 1 145 ? 4.636 23.065 2.043 1.00 63.91 145 GLU A CA 1
ATOM 1187 C C . GLU A 1 145 ? 3.413 23.850 2.560 1.00 63.91 145 GLU A C 1
ATOM 1189 O O . GLU A 1 145 ? 2.657 24.406 1.759 1.00 63.91 145 GLU A O 1
ATOM 1194 N N . VAL A 1 146 ? 3.277 24.024 3.881 1.00 64.88 146 VAL A N 1
ATOM 1195 C CA . VAL A 1 146 ? 2.234 24.848 4.528 1.00 64.88 146 VAL A CA 1
ATOM 1196 C C . VAL A 1 146 ? 2.365 26.330 4.149 1.00 64.88 146 VAL A C 1
ATOM 1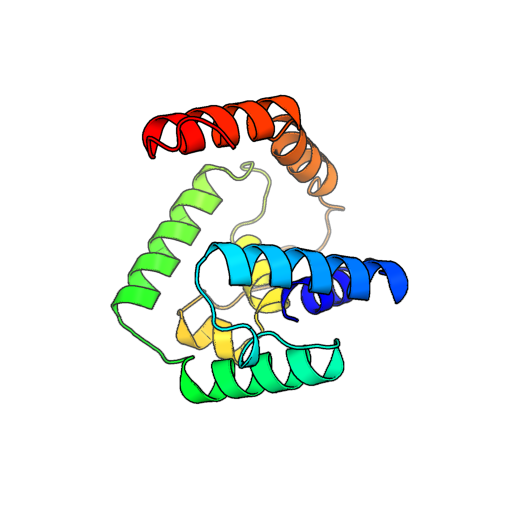198 O O . VAL A 1 146 ? 1.352 26.983 3.884 1.00 64.88 146 VAL A O 1
ATOM 1201 N N . GLN A 1 147 ? 3.590 26.859 4.041 1.00 65.19 147 GLN A N 1
ATOM 1202 C CA . GLN A 1 147 ? 3.833 28.221 3.546 1.00 65.19 147 GLN A CA 1
ATOM 1203 C C . GLN A 1 147 ? 3.526 28.365 2.050 1.00 65.19 147 GLN A C 1
ATOM 1205 O O . GLN A 1 147 ? 2.965 29.384 1.639 1.00 65.19 147 GLN A O 1
ATOM 1210 N N . SER A 1 148 ? 3.836 27.351 1.234 1.00 57.09 148 SER A N 1
ATOM 1211 C CA . SER A 1 148 ? 3.549 27.365 -0.209 1.00 57.09 148 SER A CA 1
ATOM 1212 C C . SER A 1 148 ? 2.049 27.325 -0.531 1.00 57.09 148 SER A C 1
ATOM 1214 O O . SER A 1 148 ? 1.618 27.871 -1.547 1.00 57.09 148 SER A O 1
ATOM 1216 N N . LEU A 1 149 ? 1.246 26.739 0.362 1.00 55.94 149 LEU A N 1
ATOM 1217 C CA . LEU A 1 149 ? -0.211 26.650 0.248 1.00 55.94 149 LEU A CA 1
ATOM 1218 C C . LEU A 1 149 ? -0.944 27.887 0.797 1.00 55.94 149 LEU A C 1
ATOM 1220 O O . LEU A 1 149 ? -2.172 27.938 0.755 1.00 55.94 149 LEU A O 1
ATOM 1224 N N . GLY A 1 150 ? -0.220 28.905 1.282 1.00 53.09 150 GLY A N 1
ATOM 1225 C CA . GLY A 1 150 ? -0.803 30.179 1.714 1.00 53.09 150 GLY A CA 1
ATOM 1226 C C . GLY A 1 150 ? -1.704 30.084 2.951 1.00 53.09 150 GLY A C 1
ATOM 1227 O O . GLY A 1 150 ? -2.496 30.997 3.196 1.00 53.09 150 GLY A O 1
ATOM 1228 N N . ILE A 1 151 ? -1.594 29.013 3.743 1.00 53.81 151 ILE A N 1
ATOM 1229 C CA . ILE A 1 151 ? -2.355 28.850 4.987 1.00 53.81 151 ILE A CA 1
ATOM 1230 C C . ILE A 1 151 ? -1.647 29.657 6.081 1.00 53.81 151 ILE A C 1
ATOM 1232 O O . ILE A 1 151 ? -0.898 29.137 6.904 1.00 53.81 151 ILE A O 1
ATOM 1236 N N 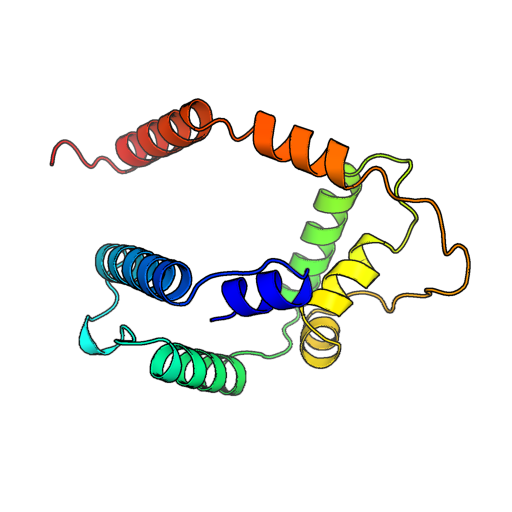. ASN A 1 152 ? -1.855 30.973 6.061 1.00 45.19 152 ASN A N 1
ATOM 1237 C CA . ASN A 1 152 ? -1.449 31.838 7.157 1.00 45.19 152 ASN A CA 1
ATOM 1238 C C . ASN A 1 152 ? -2.403 31.632 8.342 1.00 45.19 152 ASN A C 1
ATOM 1240 O O . ASN A 1 152 ? -3.532 32.115 8.325 1.00 45.19 152 ASN A O 1
ATOM 1244 N N . HIS A 1 153 ? -1.871 30.990 9.383 1.00 43.53 153 HIS A N 1
ATOM 1245 C CA . HIS A 1 153 ? -2.325 31.035 10.774 1.00 43.53 153 HIS A CA 1
ATOM 1246 C C . HIS A 1 153 ? -3.634 30.295 11.114 1.00 43.53 153 HIS A C 1
ATOM 1248 O O . HIS A 1 153 ? -4.718 30.872 11.066 1.00 43.53 153 HIS A O 1
ATOM 1254 N N . LEU A 1 154 ? -3.486 29.061 11.610 1.00 34.88 154 LEU A N 1
ATOM 1255 C CA . LEU A 1 154 ? -4.222 28.529 12.765 1.00 34.88 154 LEU A CA 1
ATOM 1256 C C . LEU A 1 154 ? -3.264 27.706 13.629 1.00 34.88 154 LEU A C 1
ATOM 1258 O O . LEU A 1 154 ? -2.574 26.835 13.059 1.00 34.88 154 LEU A O 1
#